Protein AF-A0A3M5DTZ5-F1 (afdb_monomer_lite)

InterPro domains:
  IPR009937 Putative Actinobacterial Holin-X, holin superfamily III [PF07332] (10-86)

Foldseek 3Di:
DDDDPPVVVVVVVVVVVVVVVVLVVVLVVLCVVCVPPCNPVSVVVNVVVVVVVCVVVVVVVVCVVVVDPDPCPVVVVVVVVVVVVPPD

Sequence (88 aa):
MPALPLSRRALAALALVFALLLLVGLSLLVLIVFWDTNRLAAALGLCLFYVIGSLFCGWRLYQSINDESSPFSATLEELANDRERLLP

Structure (mmCIF, N/CA/C/O backbone):
data_AF-A0A3M5DTZ5-F1
#
_entry.id   AF-A0A3M5DTZ5-F1
#
loop_
_atom_site.group_PDB
_atom_site.id
_atom_site.type_symbol
_atom_site.label_atom_id
_atom_site.label_alt_id
_atom_site.label_comp_id
_atom_site.label_asym_id
_atom_site.label_entity_id
_atom_site.label_seq_id
_atom_site.pdbx_PDB_ins_code
_atom_site.Cartn_x
_atom_site.Cartn_y
_atom_site.Cartn_z
_atom_site.occupancy
_atom_site.B_iso_or_equiv
_atom_site.auth_seq_id
_atom_site.auth_comp_id
_atom_site.auth_asym_id
_atom_site.auth_atom_id
_atom_site.pdbx_PDB_model_num
ATOM 1 N N . MET A 1 1 ? -1.111 -15.799 35.427 1.00 46.19 1 MET A N 1
ATOM 2 C CA . MET A 1 1 ? -0.231 -15.729 34.237 1.00 46.19 1 MET A CA 1
ATOM 3 C C . MET A 1 1 ? -0.193 -14.266 33.805 1.00 46.19 1 MET A C 1
ATOM 5 O O . MET A 1 1 ? -1.271 -13.719 33.611 1.00 46.19 1 MET A O 1
ATOM 9 N N . PRO A 1 2 ? 0.971 -13.591 33.855 1.00 57.12 2 PRO A N 1
ATOM 10 C CA . PRO A 1 2 ? 1.043 -12.143 34.067 1.00 57.12 2 PRO A CA 1
ATOM 11 C C . PRO A 1 2 ? 0.944 -11.314 32.772 1.00 57.12 2 PRO A C 1
ATOM 13 O O . PRO A 1 2 ? 1.101 -11.826 31.667 1.00 57.12 2 PRO A O 1
ATOM 16 N N . ALA A 1 3 ? 0.638 -10.029 32.947 1.00 62.53 3 ALA A N 1
ATOM 17 C CA . ALA A 1 3 ? 0.204 -9.056 31.946 1.00 62.53 3 ALA A CA 1
ATOM 18 C C . ALA A 1 3 ? 1.251 -8.703 30.871 1.00 62.53 3 ALA A C 1
ATOM 20 O O . ALA A 1 3 ? 2.280 -8.130 31.208 1.00 62.53 3 ALA A O 1
ATOM 21 N N . LEU A 1 4 ? 0.947 -8.919 29.580 1.00 59.53 4 LEU A N 1
ATOM 22 C CA . LEU A 1 4 ? 1.648 -8.272 28.452 1.00 59.53 4 LEU A CA 1
ATOM 23 C C . LEU A 1 4 ? 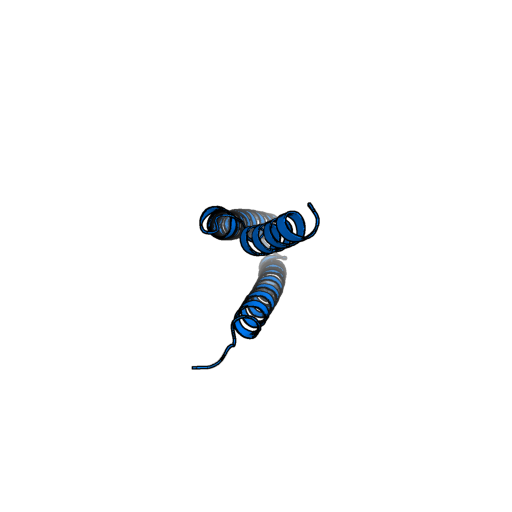0.735 -8.050 27.215 1.00 59.53 4 LEU A C 1
ATOM 25 O 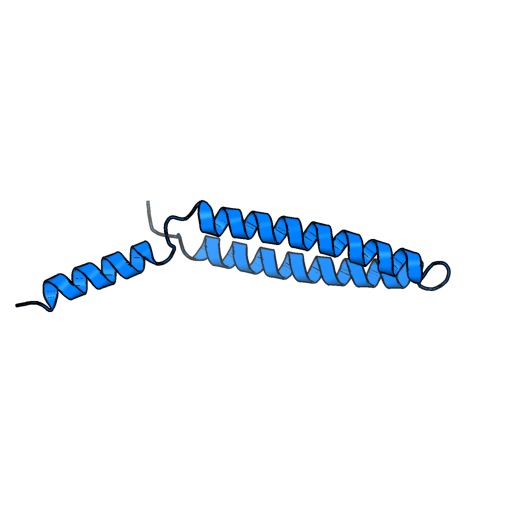O . LEU A 1 4 ? 0.887 -8.736 26.204 1.00 59.53 4 LEU A O 1
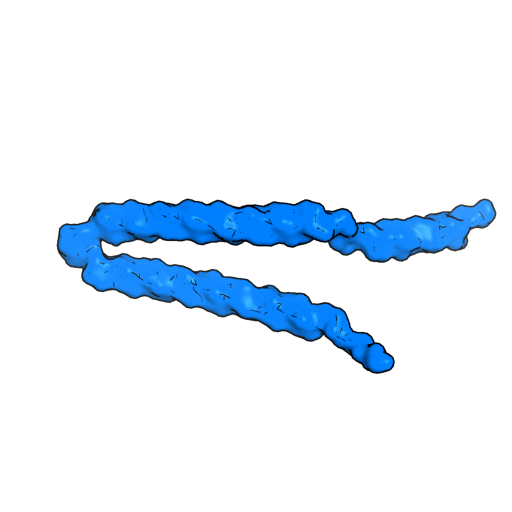ATOM 29 N N . PRO A 1 5 ? -0.202 -7.080 27.234 1.00 62.44 5 PRO A N 1
ATOM 30 C CA . PRO A 1 5 ? -0.947 -6.684 26.030 1.00 62.44 5 PRO A CA 1
ATOM 31 C C . PRO A 1 5 ? -0.249 -5.585 25.197 1.00 62.44 5 PRO A C 1
ATOM 33 O O . PRO A 1 5 ? -0.537 -5.439 24.009 1.00 62.44 5 PRO A O 1
ATOM 36 N N . LEU A 1 6 ? 0.681 -4.819 25.785 1.00 61.00 6 LEU A N 1
ATOM 37 C CA . LEU A 1 6 ? 1.280 -3.627 25.156 1.00 61.00 6 LEU A CA 1
ATOM 38 C C . LEU A 1 6 ? 2.384 -3.952 24.132 1.00 61.00 6 LEU A C 1
ATOM 40 O O . LEU A 1 6 ? 2.439 -3.337 23.067 1.00 61.00 6 LEU A O 1
ATOM 44 N N . SER A 1 7 ? 3.231 -4.952 24.401 1.00 69.56 7 SER A N 1
ATOM 45 C CA . SER A 1 7 ? 4.361 -5.314 23.525 1.00 69.56 7 SER A CA 1
ATOM 46 C C . SER A 1 7 ? 3.912 -5.849 22.162 1.00 69.56 7 SER A C 1
ATOM 48 O O . SER A 1 7 ? 4.538 -5.564 21.141 1.00 69.56 7 SER A O 1
ATOM 50 N N . ARG A 1 8 ? 2.783 -6.569 22.114 1.00 67.50 8 ARG A N 1
ATOM 51 C CA . ARG A 1 8 ? 2.219 -7.118 20.870 1.00 67.50 8 ARG A CA 1
ATOM 52 C C . ARG A 1 8 ? 1.754 -6.024 19.905 1.00 67.50 8 ARG A C 1
ATOM 54 O O . ARG A 1 8 ? 1.956 -6.155 18.702 1.00 67.50 8 ARG A O 1
ATOM 61 N N . ARG A 1 9 ? 1.168 -4.938 20.423 1.00 69.69 9 ARG A N 1
ATOM 62 C CA . ARG A 1 9 ? 0.712 -3.794 19.612 1.00 69.69 9 ARG A CA 1
ATOM 63 C C . ARG A 1 9 ? 1.894 -3.011 19.037 1.00 69.69 9 ARG A C 1
ATOM 65 O O . ARG A 1 9 ? 1.879 -2.675 17.857 1.00 69.69 9 ARG A O 1
ATOM 72 N N . ALA A 1 10 ? 2.946 -2.806 19.832 1.00 76.75 10 ALA A N 1
ATOM 73 C CA . ALA A 1 10 ? 4.178 -2.163 19.371 1.00 76.75 10 ALA A CA 1
ATOM 74 C C . ALA A 1 10 ? 4.870 -2.965 18.253 1.00 76.75 10 ALA A C 1
ATOM 76 O O . ALA A 1 10 ? 5.273 -2.392 17.244 1.00 76.75 10 ALA A O 1
ATOM 77 N N . LEU A 1 11 ? 4.944 -4.294 18.388 1.00 77.25 11 LEU A N 1
ATOM 78 C CA . LEU A 1 11 ? 5.481 -5.173 17.344 1.00 77.25 11 LEU A CA 1
ATOM 79 C C . LEU A 1 11 ? 4.629 -5.150 16.067 1.00 77.25 11 LEU A C 1
ATOM 81 O O . LEU A 1 11 ? 5.186 -5.129 14.974 1.00 77.25 11 LEU A O 1
ATOM 85 N N . ALA A 1 12 ? 3.298 -5.111 16.188 1.00 73.88 12 ALA A N 1
ATOM 86 C CA . ALA A 1 12 ? 2.405 -5.002 15.035 1.00 73.88 12 ALA A CA 1
ATOM 87 C C . ALA A 1 12 ? 2.581 -3.667 14.289 1.00 73.88 12 ALA A C 1
ATOM 89 O O . ALA A 1 12 ? 2.680 -3.662 13.063 1.00 73.88 12 ALA A O 1
ATOM 90 N N . ALA A 1 13 ? 2.686 -2.548 15.015 1.00 76.25 13 ALA A N 1
ATOM 91 C CA . ALA A 1 13 ? 2.952 -1.236 14.425 1.00 76.25 13 ALA A CA 1
ATOM 92 C C . ALA A 1 13 ? 4.331 -1.185 13.749 1.00 76.25 13 ALA A C 1
ATOM 94 O O . ALA A 1 13 ? 4.457 -0.709 12.623 1.00 76.25 13 ALA A O 1
ATOM 95 N N . LEU A 1 14 ? 5.362 -1.734 14.395 1.00 78.94 14 LEU A N 1
ATOM 96 C CA . LEU A 1 14 ? 6.704 -1.802 13.825 1.00 78.94 14 LEU A CA 1
ATOM 97 C C . LEU A 1 14 ? 6.739 -2.669 12.557 1.00 78.94 14 LEU A C 1
ATOM 99 O O . LEU A 1 14 ? 7.318 -2.265 11.551 1.00 78.94 14 LEU A O 1
ATOM 103 N N . ALA A 1 15 ? 6.076 -3.828 12.573 1.00 75.06 15 ALA A N 1
ATOM 104 C CA . ALA A 1 15 ? 5.950 -4.694 11.403 1.00 75.06 15 ALA A CA 1
ATOM 105 C C . ALA A 1 15 ? 5.221 -3.993 10.244 1.00 75.06 15 ALA A C 1
ATOM 107 O O . ALA A 1 15 ? 5.651 -4.110 9.098 1.00 75.06 15 ALA A O 1
ATOM 108 N N . LEU A 1 16 ? 4.167 -3.220 10.534 1.00 77.31 16 LEU A N 1
ATOM 109 C CA . LEU A 1 16 ? 3.466 -2.404 9.540 1.00 77.31 16 LEU A CA 1
ATOM 110 C C . LEU A 1 16 ? 4.408 -1.370 8.899 1.00 77.31 16 LEU A C 1
ATOM 112 O O . LEU A 1 16 ? 4.442 -1.249 7.677 1.00 77.31 16 LEU A O 1
ATOM 116 N N . VAL A 1 17 ? 5.203 -0.658 9.705 1.00 77.81 17 VAL A N 1
ATOM 117 C CA . VAL A 1 17 ? 6.172 0.334 9.208 1.00 77.81 17 VAL A CA 1
ATOM 118 C C . VAL A 1 17 ? 7.211 -0.319 8.297 1.00 77.81 17 VAL A C 1
ATOM 120 O O . VAL A 1 17 ? 7.447 0.171 7.194 1.00 77.81 17 VAL A O 1
ATOM 123 N N . PHE A 1 18 ? 7.796 -1.448 8.706 1.00 76.62 18 PHE A N 1
ATOM 124 C CA . PHE A 1 18 ? 8.745 -2.180 7.862 1.00 76.62 18 PHE A CA 1
ATOM 125 C C . PHE A 1 18 ? 8.113 -2.675 6.558 1.00 76.62 18 PHE A C 1
ATOM 127 O O . PHE A 1 18 ? 8.750 -2.594 5.509 1.00 76.62 18 PHE A O 1
ATOM 134 N N . ALA A 1 19 ? 6.861 -3.137 6.594 1.00 77.62 19 ALA A N 1
ATOM 135 C CA . ALA A 1 19 ? 6.143 -3.545 5.391 1.00 77.62 19 ALA A CA 1
ATOM 136 C C . ALA A 1 19 ? 5.925 -2.365 4.426 1.00 77.62 19 ALA A C 1
ATOM 138 O O . ALA A 1 19 ? 6.145 -2.515 3.226 1.00 77.62 19 ALA A O 1
ATOM 139 N N . LEU A 1 20 ? 5.557 -1.183 4.938 1.00 81.38 20 LEU A N 1
ATOM 140 C CA . LEU A 1 20 ? 5.411 0.037 4.134 1.00 81.38 20 LEU A CA 1
ATOM 141 C C . LEU A 1 20 ? 6.744 0.470 3.510 1.00 81.38 20 LEU A C 1
ATOM 143 O O . LEU A 1 20 ? 6.793 0.786 2.323 1.00 81.38 20 LEU A O 1
ATOM 147 N N . LEU A 1 21 ? 7.836 0.437 4.278 1.00 82.75 21 LEU A N 1
ATOM 148 C CA . LEU A 1 21 ? 9.174 0.753 3.769 1.00 82.75 21 LEU A CA 1
ATOM 149 C C . LEU A 1 21 ? 9.610 -0.220 2.665 1.00 82.75 21 LEU A C 1
ATOM 151 O O . LEU A 1 21 ? 10.109 0.213 1.626 1.00 82.75 21 LEU A O 1
ATOM 155 N N . LEU A 1 22 ? 9.380 -1.522 2.857 1.00 81.69 22 LEU A N 1
ATOM 156 C CA . LEU A 1 22 ? 9.660 -2.543 1.848 1.00 81.69 22 LEU A CA 1
ATOM 157 C C . LEU A 1 22 ? 8.844 -2.303 0.570 1.00 81.69 22 LEU A C 1
ATOM 159 O O . LEU A 1 22 ? 9.385 -2.416 -0.527 1.00 81.69 22 LEU A O 1
ATOM 163 N N . LEU A 1 23 ? 7.567 -1.933 0.704 1.00 82.62 23 LEU A N 1
ATOM 164 C CA . LEU A 1 23 ? 6.674 -1.628 -0.416 1.00 82.62 23 LEU A CA 1
ATOM 165 C C . LEU A 1 23 ? 7.205 -0.470 -1.270 1.00 82.62 23 LEU A C 1
ATOM 167 O O . LEU A 1 23 ? 7.224 -0.555 -2.500 1.00 82.62 23 LEU A O 1
ATOM 171 N N . VAL A 1 24 ? 7.668 0.597 -0.613 1.00 83.75 24 VAL A N 1
ATOM 172 C CA . VAL A 1 24 ? 8.289 1.753 -1.274 1.00 83.75 24 VAL A CA 1
ATOM 173 C C . VAL A 1 24 ? 9.588 1.335 -1.966 1.00 83.75 24 VAL A C 1
ATOM 175 O O . VAL A 1 24 ? 9.796 1.672 -3.130 1.00 83.75 24 VAL A O 1
ATOM 178 N N . GLY A 1 25 ? 10.437 0.547 -1.300 1.00 85.56 25 GLY A N 1
ATOM 179 C CA . GLY A 1 25 ? 11.675 0.029 -1.891 1.00 85.56 25 GLY A CA 1
ATOM 180 C C . GLY A 1 25 ? 11.431 -0.832 -3.134 1.00 85.56 25 GLY A C 1
ATOM 181 O O . GLY A 1 25 ? 12.075 -0.633 -4.163 1.00 85.56 25 GLY A O 1
ATOM 182 N N . LEU A 1 26 ? 10.452 -1.738 -3.075 1.00 83.12 26 LEU A N 1
ATOM 183 C CA . LEU A 1 26 ? 10.063 -2.589 -4.201 1.00 83.12 26 LEU A CA 1
ATOM 184 C C . LEU A 1 26 ? 9.542 -1.752 -5.377 1.00 83.12 26 LEU A C 1
ATOM 186 O O . LEU A 1 2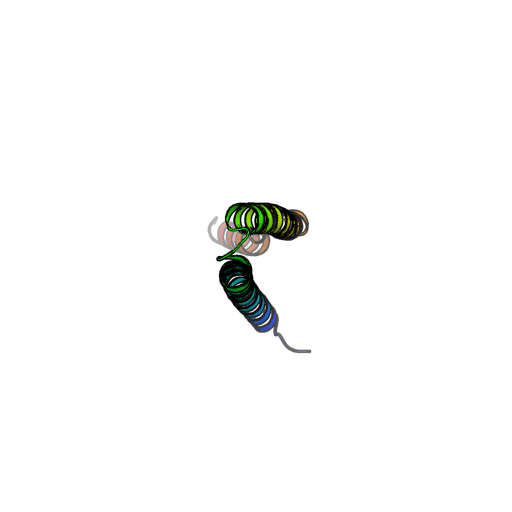6 ? 9.872 -2.016 -6.529 1.00 83.12 26 LEU A O 1
ATOM 190 N N . SER A 1 27 ? 8.787 -0.699 -5.077 1.00 81.81 27 SER A N 1
ATOM 191 C CA . SER A 1 27 ? 8.263 0.246 -6.060 1.00 81.81 27 SER A CA 1
ATOM 192 C C . SER A 1 27 ? 9.370 1.010 -6.790 1.00 81.81 27 SER A C 1
ATOM 194 O O . SER A 1 27 ? 9.336 1.124 -8.017 1.00 81.81 27 SER A O 1
ATOM 196 N N . LEU A 1 28 ? 10.394 1.474 -6.063 1.00 85.06 28 LEU A N 1
ATOM 197 C CA . LEU A 1 28 ? 11.585 2.063 -6.681 1.00 85.06 28 LEU A CA 1
ATOM 198 C C . LEU A 1 28 ? 12.338 1.041 -7.537 1.00 85.06 28 LEU A C 1
ATOM 200 O O . LEU A 1 28 ? 12.755 1.378 -8.640 1.00 85.06 28 LEU A O 1
ATOM 204 N N . LEU A 1 29 ? 12.490 -0.199 -7.063 1.00 83.75 29 LEU A N 1
ATOM 205 C CA . LEU A 1 29 ? 13.172 -1.258 -7.810 1.00 83.75 29 LEU A CA 1
ATOM 206 C C . LEU A 1 29 ? 12.462 -1.538 -9.141 1.00 83.75 29 LEU A C 1
ATOM 208 O O . LEU A 1 29 ? 13.117 -1.591 -10.180 1.00 83.75 29 LEU A O 1
ATOM 212 N N . VAL A 1 30 ? 11.128 -1.633 -9.137 1.00 82.62 30 VAL A N 1
ATOM 213 C CA . VAL A 1 30 ? 10.327 -1.786 -10.363 1.00 82.62 30 VAL A CA 1
ATOM 214 C C . VAL A 1 30 ? 10.547 -0.607 -11.309 1.00 82.62 30 VAL A C 1
ATOM 216 O O . VAL A 1 30 ? 10.773 -0.820 -12.500 1.00 82.62 30 VAL A O 1
ATOM 219 N N . LEU A 1 31 ? 10.535 0.630 -10.801 1.00 82.56 31 LEU A N 1
ATOM 220 C CA . LEU A 1 31 ? 10.823 1.798 -11.632 1.00 82.56 31 LEU A CA 1
ATOM 221 C C . LEU A 1 31 ? 12.223 1.736 -12.238 1.00 82.56 31 LEU A C 1
ATOM 223 O O . LEU A 1 31 ? 12.340 1.965 -13.432 1.00 82.56 31 LEU A O 1
ATOM 227 N N . ILE A 1 32 ? 13.254 1.393 -11.461 1.00 81.88 32 ILE A N 1
ATOM 228 C CA . ILE A 1 32 ? 14.643 1.306 -11.937 1.00 81.88 32 ILE A CA 1
ATOM 229 C C . ILE A 1 32 ? 14.786 0.237 -13.029 1.00 81.88 32 ILE A C 1
ATOM 231 O O . ILE A 1 32 ? 15.406 0.501 -14.056 1.00 81.88 32 ILE A O 1
ATOM 235 N N . VAL A 1 33 ? 14.190 -0.945 -12.844 1.00 80.19 33 VAL A N 1
ATOM 236 C CA . VAL A 1 33 ? 14.279 -2.053 -13.813 1.00 80.19 33 VAL A CA 1
ATOM 237 C C . VAL A 1 33 ? 13.566 -1.721 -15.125 1.00 80.19 33 VAL A C 1
ATOM 239 O O . VAL A 1 33 ? 14.079 -2.024 -16.198 1.00 80.19 33 VAL A O 1
ATOM 242 N N . PHE A 1 34 ? 12.393 -1.088 -15.062 1.00 77.00 34 PHE A N 1
ATOM 243 C CA . PHE A 1 34 ? 11.560 -0.836 -16.244 1.00 77.00 34 PHE A CA 1
ATOM 244 C C . PHE A 1 34 ? 11.686 0.586 -16.813 1.00 77.00 34 PHE A C 1
ATOM 246 O O . PHE A 1 34 ? 10.972 0.937 -17.761 1.00 77.00 34 PHE A O 1
ATOM 253 N N . TRP A 1 35 ? 12.602 1.396 -16.270 1.00 71.56 35 TRP A N 1
ATOM 254 C CA . TRP A 1 35 ? 12.769 2.803 -16.631 1.00 71.56 35 TRP A CA 1
ATOM 255 C C . TRP A 1 35 ? 13.086 3.015 -18.110 1.00 71.56 35 TRP A C 1
ATOM 257 O O . TRP A 1 35 ? 12.683 4.026 -18.668 1.00 71.56 35 TRP A O 1
ATOM 267 N N . ASP A 1 36 ? 13.812 2.120 -18.774 1.00 71.19 36 ASP A N 1
ATOM 268 C CA . ASP A 1 36 ? 14.371 2.479 -20.083 1.00 71.19 36 ASP A CA 1
ATOM 269 C C . ASP A 1 36 ? 13.435 2.187 -21.264 1.00 71.19 36 ASP A C 1
ATOM 271 O O . ASP A 1 36 ? 13.408 2.929 -22.240 1.00 71.19 36 ASP A O 1
ATOM 275 N N . THR A 1 37 ? 12.590 1.159 -21.162 1.00 71.00 37 THR A N 1
ATOM 276 C CA . THR A 1 37 ? 11.799 0.679 -22.312 1.00 71.00 37 THR A CA 1
ATOM 277 C C . THR A 1 37 ? 10.295 0.894 -22.148 1.00 71.00 37 THR A C 1
ATOM 279 O O . THR A 1 37 ? 9.593 1.066 -23.137 1.00 71.00 37 THR A O 1
ATOM 282 N N . ASN A 1 38 ? 9.773 0.905 -20.914 1.00 70.69 38 ASN A N 1
ATOM 283 C CA . ASN A 1 38 ? 8.327 0.876 -20.665 1.00 70.69 38 ASN A CA 1
ATOM 284 C C . ASN A 1 38 ? 7.914 1.719 -19.446 1.00 70.69 38 ASN A C 1
ATOM 286 O O . ASN A 1 38 ? 7.132 1.269 -18.607 1.00 70.69 38 ASN A O 1
ATOM 290 N N . ARG A 1 39 ? 8.400 2.967 -19.356 1.00 74.88 39 ARG A N 1
ATOM 291 C CA . ARG A 1 39 ? 8.107 3.901 -18.243 1.00 74.88 39 ARG A CA 1
ATOM 292 C C . ARG A 1 39 ? 6.618 3.992 -17.902 1.00 74.88 39 ARG A C 1
ATOM 294 O O . ARG A 1 39 ? 6.252 3.968 -16.731 1.00 74.88 39 ARG A O 1
ATOM 301 N N . LEU A 1 40 ? 5.761 4.061 -18.925 1.00 76.94 40 LEU A N 1
ATOM 302 C CA . LEU A 1 40 ? 4.308 4.141 -18.750 1.00 76.94 40 LEU A CA 1
ATOM 303 C C . LEU A 1 40 ? 3.709 2.841 -18.205 1.00 76.94 40 LEU A C 1
ATOM 305 O O . LEU A 1 40 ? 2.863 2.904 -17.319 1.00 76.94 40 LEU A O 1
ATOM 309 N N . ALA A 1 41 ? 4.159 1.676 -18.680 1.00 78.19 41 ALA A N 1
ATOM 310 C CA . ALA A 1 41 ? 3.675 0.393 -18.169 1.00 78.19 41 ALA A CA 1
ATOM 311 C C . ALA A 1 41 ? 4.137 0.157 -16.723 1.00 78.19 41 ALA A C 1
ATOM 313 O O . ALA A 1 41 ? 3.361 -0.339 -15.911 1.00 78.19 41 ALA A O 1
ATOM 314 N N . ALA A 1 42 ? 5.359 0.577 -16.378 1.00 80.12 42 ALA A N 1
ATOM 315 C CA . ALA A 1 42 ? 5.850 0.558 -15.003 1.00 80.12 42 ALA A CA 1
ATOM 316 C C . ALA A 1 42 ? 4.996 1.459 -14.099 1.00 80.12 42 ALA A C 1
ATOM 318 O O . ALA A 1 42 ? 4.525 1.013 -13.056 1.00 80.12 42 ALA A O 1
ATOM 319 N N . ALA A 1 43 ? 4.718 2.695 -14.526 1.00 80.00 43 ALA A N 1
ATOM 320 C CA . ALA A 1 43 ? 3.869 3.622 -13.779 1.00 80.00 43 ALA A CA 1
ATOM 321 C C . ALA A 1 43 ? 2.433 3.093 -13.596 1.00 80.00 43 ALA A C 1
ATOM 323 O O . ALA A 1 43 ? 1.899 3.143 -12.489 1.00 80.00 43 ALA A O 1
ATOM 324 N N . LEU A 1 44 ? 1.826 2.536 -14.651 1.00 83.12 44 LEU A N 1
ATOM 325 C CA . LEU A 1 44 ? 0.503 1.903 -14.591 1.00 83.12 44 LEU A CA 1
ATOM 326 C C . LEU A 1 44 ? 0.492 0.679 -13.671 1.00 83.12 44 LEU A C 1
ATOM 328 O O . LEU A 1 44 ? -0.430 0.532 -12.871 1.00 83.12 44 LEU A O 1
ATOM 332 N N . GLY A 1 45 ? 1.523 -0.166 -13.737 1.00 82.25 45 GLY A N 1
ATOM 333 C CA . GLY A 1 45 ? 1.678 -1.329 -12.866 1.00 82.25 45 GLY A CA 1
ATOM 334 C C . GLY A 1 45 ? 1.800 -0.941 -11.394 1.00 82.25 45 GLY A C 1
ATOM 335 O O . GLY A 1 45 ? 1.087 -1.495 -10.558 1.00 82.25 45 GLY A O 1
ATOM 336 N N . LEU A 1 46 ? 2.629 0.062 -11.077 1.00 84.00 46 LEU A N 1
ATOM 337 C CA . LEU A 1 46 ? 2.717 0.613 -9.722 1.00 84.00 46 LEU A CA 1
ATOM 338 C C . LEU A 1 46 ? 1.382 1.200 -9.262 1.00 84.00 46 LEU A C 1
ATOM 340 O O . LEU A 1 46 ? 0.980 0.977 -8.125 1.00 84.00 46 LEU A O 1
ATOM 344 N N . CYS A 1 47 ? 0.684 1.933 -10.131 1.00 87.25 47 CYS A N 1
ATOM 345 C CA . CYS A 1 47 ? -0.608 2.518 -9.796 1.00 87.25 47 CYS A CA 1
ATOM 346 C C . CYS A 1 47 ? -1.626 1.429 -9.432 1.00 87.25 47 CYS A C 1
ATOM 348 O O . CYS A 1 47 ? -2.230 1.487 -8.363 1.00 87.25 47 CYS A O 1
ATOM 350 N N . LEU A 1 48 ? -1.747 0.387 -10.261 1.00 82.81 48 LEU A N 1
ATOM 351 C CA . LEU A 1 48 ? -2.640 -0.742 -10.000 1.00 82.81 48 LEU A CA 1
ATOM 352 C C . LEU A 1 48 ? -2.262 -1.474 -8.705 1.00 82.81 48 LEU A C 1
ATOM 354 O O . LEU A 1 48 ? -3.123 -1.805 -7.892 1.00 82.81 48 LEU A O 1
ATOM 358 N N . PHE A 1 49 ? -0.964 -1.683 -8.489 1.00 85.38 49 PHE A N 1
ATOM 359 C CA . PHE A 1 49 ? -0.442 -2.333 -7.296 1.00 85.38 49 PHE A CA 1
ATOM 360 C C . PHE A 1 49 ? -0.749 -1.536 -6.021 1.00 85.38 49 PHE A C 1
ATOM 362 O O . PHE A 1 49 ? -1.215 -2.107 -5.036 1.00 85.38 49 PHE A O 1
ATOM 369 N N . TYR A 1 50 ? -0.575 -0.213 -6.045 1.00 82.81 50 TYR A N 1
ATOM 370 C CA . TYR A 1 50 ? -0.938 0.651 -4.924 1.00 82.81 50 TYR A CA 1
ATOM 371 C C . TYR A 1 50 ? -2.445 0.732 -4.697 1.00 82.81 50 TYR A C 1
ATOM 373 O O . TYR A 1 50 ? -2.859 0.803 -3.544 1.00 82.81 50 TYR A O 1
ATOM 381 N N . VAL A 1 51 ? -3.271 0.673 -5.746 1.00 84.94 51 VAL A N 1
ATOM 382 C CA . VAL A 1 51 ? -4.732 0.578 -5.593 1.00 84.94 51 VAL A CA 1
ATOM 383 C C . VAL A 1 51 ? -5.099 -0.704 -4.851 1.00 84.94 51 VAL A C 1
ATOM 385 O O . VAL A 1 51 ? -5.841 -0.643 -3.875 1.00 84.94 51 VAL A O 1
ATOM 388 N N . ILE A 1 52 ? -4.530 -1.847 -5.241 1.00 83.25 52 ILE A N 1
ATOM 389 C CA . ILE A 1 52 ? -4.769 -3.130 -4.563 1.00 83.25 52 ILE A CA 1
ATOM 390 C C . ILE A 1 52 ? -4.267 -3.079 -3.114 1.00 83.25 52 ILE A C 1
ATOM 392 O O . ILE A 1 52 ? -4.980 -3.489 -2.198 1.00 83.25 52 ILE A O 1
ATOM 396 N N . GLY A 1 53 ? -3.068 -2.536 -2.889 1.00 83.25 53 GLY A N 1
ATOM 397 C CA . GLY A 1 53 ? -2.499 -2.368 -1.553 1.00 83.25 53 GLY A CA 1
ATOM 398 C C . GLY A 1 53 ? -3.345 -1.451 -0.666 1.00 83.25 53 GLY A C 1
ATOM 399 O O . GLY A 1 53 ? -3.600 -1.778 0.490 1.00 83.25 53 GLY A O 1
ATOM 400 N N . SER A 1 54 ? -3.841 -0.340 -1.212 1.00 78.50 54 SER A N 1
ATOM 401 C CA . SER A 1 54 ? -4.741 0.587 -0.522 1.00 78.50 54 SER A CA 1
ATOM 402 C C . SER A 1 54 ? -6.077 -0.074 -0.194 1.00 78.50 54 SER A C 1
ATOM 404 O O . SER A 1 54 ? -6.552 0.065 0.929 1.00 78.50 54 SER A O 1
ATOM 406 N N . LEU A 1 55 ? -6.638 -0.865 -1.112 1.00 83.38 55 LEU A N 1
ATOM 407 C CA . LEU A 1 55 ? -7.863 -1.624 -0.869 1.00 83.38 55 LEU A CA 1
ATOM 408 C C . LEU A 1 55 ? -7.664 -2.668 0.235 1.00 83.38 55 LEU A C 1
ATOM 410 O O . LEU A 1 55 ? -8.506 -2.797 1.117 1.00 83.38 55 LEU A O 1
ATOM 414 N N . PHE A 1 56 ? -6.533 -3.377 0.230 1.00 79.50 56 PHE A N 1
ATOM 415 C CA . PHE A 1 56 ? -6.205 -4.369 1.252 1.00 79.50 56 PHE A CA 1
ATOM 416 C C . PHE A 1 56 ? -5.978 -3.728 2.625 1.00 79.50 56 PHE A C 1
ATOM 418 O O . PHE A 1 56 ? -6.547 -4.187 3.614 1.00 79.50 56 PHE A O 1
ATOM 425 N N . CYS A 1 57 ? -5.187 -2.654 2.697 1.00 79.62 57 CYS A N 1
ATOM 426 C CA . CYS A 1 57 ? -4.965 -1.900 3.931 1.00 79.62 57 CYS A CA 1
ATOM 427 C C . CYS A 1 57 ? -6.261 -1.268 4.438 1.00 79.62 57 CYS A C 1
ATOM 429 O O . CYS A 1 57 ? -6.558 -1.366 5.623 1.00 79.62 57 CYS A O 1
ATOM 431 N N . GLY A 1 58 ? -7.051 -0.673 3.544 1.00 77.00 58 GLY A N 1
ATOM 432 C CA . GLY A 1 58 ? -8.360 -0.109 3.847 1.00 77.00 58 GLY A CA 1
ATOM 433 C C . GLY A 1 58 ? -9.320 -1.171 4.366 1.00 77.00 58 GLY A C 1
ATOM 434 O O . GLY A 1 58 ? -9.985 -0.939 5.365 1.00 77.00 58 GLY A O 1
ATOM 435 N N . TRP A 1 59 ? -9.331 -2.367 3.776 1.00 77.62 59 TRP A N 1
ATOM 436 C CA . TRP A 1 59 ? -10.163 -3.471 4.244 1.00 77.62 59 TRP A CA 1
ATOM 437 C C . TRP A 1 59 ? -9.679 -4.047 5.575 1.00 77.62 59 TRP A C 1
ATOM 439 O O . TRP A 1 59 ? -10.495 -4.307 6.449 1.00 77.62 59 TRP A O 1
ATOM 449 N N . ARG A 1 60 ? -8.368 -4.206 5.780 1.00 73.38 60 ARG A N 1
ATOM 45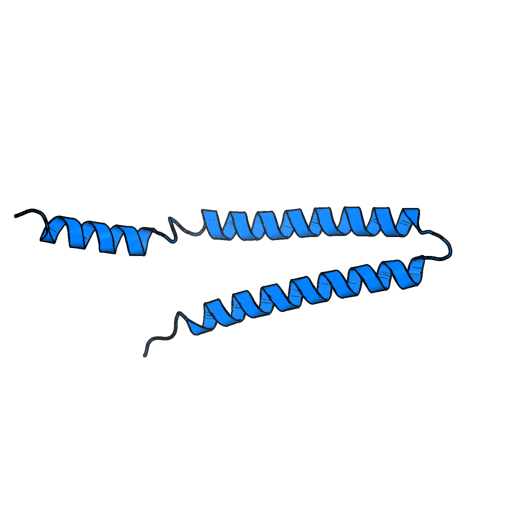0 C CA . ARG A 1 60 ? -7.794 -4.628 7.069 1.00 73.38 60 ARG A CA 1
ATOM 451 C C . ARG A 1 60 ? -8.058 -3.614 8.175 1.00 73.38 60 ARG A C 1
ATOM 453 O O . ARG A 1 60 ? -8.360 -4.017 9.292 1.00 73.38 60 ARG A O 1
ATOM 460 N N . LEU A 1 61 ? -7.957 -2.323 7.867 1.00 71.31 61 LEU A N 1
ATOM 461 C CA . LEU A 1 61 ? -8.286 -1.242 8.789 1.00 71.31 61 LEU A CA 1
ATOM 462 C C . LEU A 1 61 ? -9.788 -1.211 9.068 1.00 71.31 61 LEU A C 1
ATOM 464 O O . LEU A 1 61 ? -10.181 -1.131 10.220 1.00 71.31 61 LEU A O 1
ATOM 468 N N . TYR A 1 62 ? -10.620 -1.345 8.037 1.00 74.00 62 TYR A N 1
ATOM 469 C CA . TYR A 1 62 ? -12.071 -1.437 8.171 1.00 74.00 62 TYR A CA 1
ATOM 470 C C . TYR A 1 62 ? -12.479 -2.642 9.016 1.00 74.00 62 TYR A C 1
ATOM 472 O O . TYR A 1 62 ? -13.330 -2.508 9.882 1.00 74.00 62 TYR A O 1
ATOM 480 N N . GLN A 1 63 ? -11.829 -3.793 8.825 1.00 69.50 63 GLN A N 1
ATOM 481 C CA . GLN A 1 63 ? -11.986 -4.945 9.703 1.00 69.50 63 GLN A CA 1
ATOM 482 C C . GLN A 1 63 ? -11.541 -4.590 11.118 1.00 69.50 63 GLN A C 1
ATOM 484 O O . GLN A 1 63 ? -12.349 -4.713 12.007 1.00 69.50 63 GLN A O 1
ATOM 489 N N . SER A 1 64 ? -10.343 -4.050 11.352 1.00 63.09 64 SER A N 1
ATOM 490 C CA . SER A 1 64 ? -9.909 -3.685 12.713 1.00 63.09 64 SER 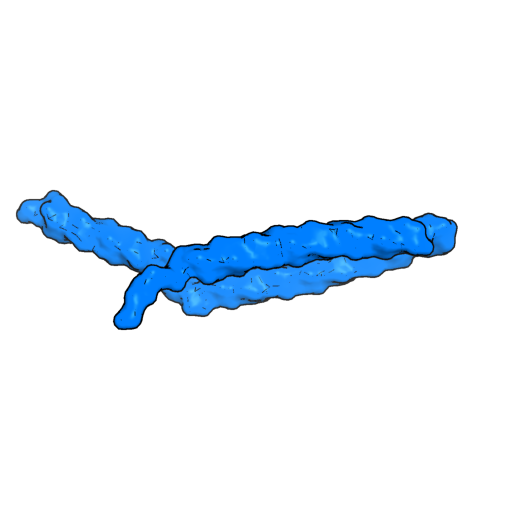A CA 1
ATOM 491 C C . SER A 1 64 ? -10.839 -2.682 13.409 1.00 63.09 64 SER A C 1
ATOM 493 O O . SER A 1 64 ? -11.009 -2.756 14.617 1.00 63.09 64 SER A O 1
ATOM 495 N N . ILE A 1 65 ? -11.441 -1.754 12.660 1.00 63.62 65 ILE A N 1
ATOM 496 C CA . ILE A 1 65 ? -12.400 -0.769 13.176 1.00 63.62 65 ILE A CA 1
ATOM 497 C C . ILE A 1 65 ? -13.775 -1.403 13.424 1.00 63.62 65 ILE A C 1
ATOM 499 O O . ILE A 1 65 ? -14.445 -1.013 14.371 1.00 63.62 65 ILE A O 1
ATOM 503 N N . ASN A 1 66 ? -14.208 -2.356 12.594 1.00 65.88 66 ASN A N 1
ATOM 504 C CA . ASN A 1 66 ? -15.519 -3.001 12.727 1.00 65.88 66 ASN A CA 1
ATOM 505 C C . ASN A 1 66 ? -15.519 -4.246 13.624 1.00 65.88 66 ASN A C 1
ATOM 507 O O . ASN A 1 66 ? -16.571 -4.618 14.130 1.00 65.88 66 ASN A O 1
ATOM 511 N N . ASP A 1 67 ? -14.375 -4.905 13.783 1.00 59.41 67 ASP A N 1
ATOM 512 C CA . ASP A 1 67 ? -14.162 -6.053 14.672 1.00 59.41 67 ASP A CA 1
ATOM 513 C C . ASP A 1 67 ? -13.971 -5.560 16.124 1.00 59.41 67 ASP A C 1
ATOM 515 O O . ASP A 1 67 ? -14.243 -6.283 17.079 1.00 59.41 67 ASP A O 1
ATOM 519 N N . GLU A 1 68 ? -13.590 -4.287 16.309 1.00 45.44 68 GLU A N 1
ATOM 520 C CA . GLU A 1 68 ? -13.667 -3.571 17.583 1.00 45.44 68 GLU A CA 1
ATOM 521 C C . GLU A 1 68 ? -14.958 -2.747 17.663 1.00 45.44 68 GLU A C 1
ATOM 523 O O . GLU A 1 68 ? -15.057 -1.621 17.180 1.00 45.44 68 GLU A O 1
ATOM 528 N N . SER A 1 69 ? -15.929 -3.229 18.428 1.00 47.72 69 SER A N 1
ATOM 529 C CA . SER A 1 69 ? -16.709 -2.337 19.278 1.00 47.72 69 SER A CA 1
ATOM 530 C C . SER A 1 69 ? -15.749 -1.456 20.101 1.00 47.72 69 SER A C 1
ATOM 532 O O . SER A 1 69 ? -15.285 -1.845 21.165 1.00 47.72 69 SER A O 1
ATOM 534 N N . SER A 1 70 ? -15.457 -0.275 19.547 1.00 46.00 70 SER A N 1
ATOM 535 C CA . SER A 1 70 ? -14.815 0.913 20.115 1.00 46.00 70 SER A CA 1
ATOM 536 C C . SER A 1 70 ? -13.493 0.691 20.881 1.00 46.00 70 SER A C 1
ATOM 538 O O . SER A 1 70 ? -13.534 0.350 22.062 1.00 46.00 70 SER A O 1
ATOM 540 N N . PRO A 1 71 ? -12.316 1.044 20.326 1.00 51.47 71 PRO A N 1
ATOM 541 C CA . PRO A 1 71 ? -11.072 1.224 21.098 1.00 51.47 71 PRO A CA 1
ATOM 542 C C . PRO A 1 71 ? -11.180 2.280 22.220 1.00 51.47 71 PRO A C 1
ATOM 544 O O . PRO A 1 71 ? -10.300 2.364 23.074 1.00 51.47 71 PRO A O 1
ATOM 547 N N . PHE A 1 72 ? -12.267 3.063 22.238 1.00 50.00 72 PHE A N 1
ATOM 548 C CA . PHE A 1 72 ? -12.644 3.991 23.304 1.00 50.00 72 PHE A CA 1
ATOM 549 C C . PHE A 1 72 ? -13.650 3.401 24.300 1.00 50.00 72 PHE A C 1
ATOM 551 O O . PHE A 1 72 ? -13.986 4.096 25.242 1.00 50.00 72 PHE A O 1
ATOM 558 N N . SER A 1 73 ? -14.147 2.168 24.146 1.00 54.31 73 SER A N 1
ATOM 559 C CA . SER A 1 73 ? -15.036 1.529 25.138 1.00 54.31 73 SER A CA 1
ATOM 560 C C . SER A 1 73 ? -14.345 1.395 26.491 1.00 54.31 73 SER A C 1
ATOM 562 O O . SER A 1 73 ? -14.896 1.825 27.493 1.00 54.31 73 SER A O 1
ATOM 564 N N . ALA A 1 74 ? -13.092 0.935 26.500 1.00 52.62 74 ALA A N 1
ATOM 565 C CA . ALA A 1 74 ? -12.277 0.862 27.709 1.00 52.62 74 ALA A CA 1
ATOM 566 C C . ALA A 1 74 ? -12.061 2.244 28.362 1.00 52.62 74 ALA A C 1
ATOM 568 O O . ALA A 1 74 ? -12.119 2.366 29.579 1.00 52.62 74 ALA A O 1
ATOM 569 N N . THR A 1 75 ? -11.866 3.303 27.568 1.00 58.59 75 THR A N 1
ATOM 570 C CA . THR A 1 75 ? -11.715 4.679 28.082 1.00 58.59 75 THR A CA 1
ATOM 571 C C . THR A 1 75 ? -13.053 5.320 28.469 1.00 58.59 75 THR A C 1
ATOM 573 O O . THR A 1 75 ? -13.104 6.108 29.404 1.00 58.59 75 THR A O 1
ATOM 576 N N . LEU A 1 76 ? -14.149 5.000 27.777 1.00 58.44 76 LEU A N 1
ATOM 577 C CA . LEU A 1 76 ? -15.505 5.458 28.095 1.00 58.44 76 LEU A CA 1
ATOM 578 C C . LEU A 1 76 ? -16.036 4.782 29.355 1.00 58.44 76 LEU A C 1
ATOM 580 O O . LEU A 1 76 ? -16.779 5.411 30.097 1.00 58.44 76 LEU A O 1
ATOM 584 N N . GLU A 1 77 ? -15.642 3.537 29.609 1.00 62.34 77 GLU A N 1
ATOM 585 C CA . GLU A 1 77 ? -15.948 2.818 30.841 1.00 62.34 77 GLU A CA 1
ATOM 586 C C . GLU A 1 77 ? -15.146 3.381 32.022 1.00 62.34 77 GLU A C 1
ATOM 588 O O . GLU A 1 77 ? -15.716 3.591 33.091 1.00 62.34 77 GLU A O 1
ATOM 593 N N . GLU A 1 78 ? -13.880 3.772 31.815 1.00 61.38 78 GLU A N 1
ATOM 594 C CA . GLU A 1 78 ? -13.139 4.577 32.800 1.00 61.38 78 GLU A CA 1
ATOM 595 C C . GLU A 1 78 ? -13.789 5.955 33.034 1.00 61.38 78 GLU A C 1
ATOM 597 O O . GLU A 1 78 ? -13.992 6.343 34.184 1.00 61.38 78 GLU A O 1
ATOM 602 N N . LEU A 1 79 ? -14.211 6.667 31.978 1.00 63.44 79 LEU A N 1
ATOM 603 C CA . LEU A 1 79 ? -14.909 7.957 32.112 1.00 63.44 79 LEU A CA 1
ATOM 604 C C . LEU A 1 79 ? -16.286 7.835 32.788 1.00 63.44 79 LEU A C 1
ATOM 606 O O . LEU A 1 79 ? -16.705 8.749 33.498 1.00 63.44 79 LEU A O 1
ATOM 610 N N . ALA A 1 80 ? -17.018 6.744 32.555 1.00 64.44 80 ALA A N 1
ATOM 611 C CA . ALA A 1 80 ? -18.316 6.495 33.178 1.00 64.44 80 ALA A CA 1
ATOM 612 C C . ALA A 1 80 ? -18.169 6.230 34.682 1.00 64.44 80 ALA A C 1
ATOM 614 O O . ALA A 1 80 ? -18.952 6.749 35.476 1.00 64.44 80 ALA A O 1
ATOM 615 N N . ASN A 1 81 ? -17.129 5.495 35.071 1.00 64.06 81 ASN A N 1
ATOM 616 C CA . ASN A 1 81 ? -16.827 5.205 36.468 1.00 64.06 81 ASN A CA 1
ATOM 617 C C . ASN A 1 81 ? -16.354 6.467 37.222 1.00 64.06 81 ASN A C 1
ATOM 619 O O . ASN A 1 81 ? -16.777 6.720 38.351 1.00 64.06 81 ASN A O 1
ATOM 623 N N . ASP A 1 82 ? -15.557 7.328 36.574 1.00 65.19 82 ASP A N 1
ATOM 624 C CA . ASP A 1 82 ? -15.199 8.644 37.126 1.00 65.19 82 ASP A CA 1
ATOM 625 C C . ASP A 1 82 ? -16.421 9.572 37.249 1.00 65.19 82 ASP A C 1
ATOM 627 O O . ASP A 1 82 ? -16.520 10.341 38.207 1.00 65.19 82 ASP A O 1
ATOM 631 N N . ARG A 1 83 ? -17.400 9.471 36.337 1.00 65.56 83 ARG A N 1
ATOM 632 C CA . ARG A 1 83 ? -18.666 10.222 36.411 1.00 65.56 83 ARG A CA 1
ATOM 633 C C . ARG A 1 83 ? -19.524 9.805 37.606 1.00 65.56 83 ARG A C 1
ATOM 635 O O . ARG A 1 83 ? -20.055 10.682 38.281 1.00 65.56 83 ARG A O 1
ATOM 642 N N . GLU A 1 84 ? -19.676 8.508 37.869 1.00 66.25 84 GLU A N 1
ATOM 643 C CA . GLU A 1 84 ? -20.443 8.016 39.028 1.00 66.25 84 GLU A CA 1
ATOM 644 C C . GLU A 1 84 ? -19.810 8.432 40.358 1.00 66.25 84 GLU A C 1
ATOM 646 O O . GLU A 1 84 ? -20.512 8.643 41.341 1.00 66.25 84 GLU A O 1
ATOM 651 N N . ARG A 1 85 ? -18.487 8.619 40.378 1.00 66.06 85 ARG A N 1
ATOM 652 C CA . ARG A 1 85 ? -17.745 9.065 41.561 1.00 66.06 85 ARG A CA 1
ATOM 653 C C . ARG A 1 85 ? -17.702 10.589 41.731 1.00 66.06 85 ARG A C 1
ATOM 655 O O . ARG A 1 85 ? -17.435 11.063 42.834 1.00 66.06 85 ARG A O 1
ATOM 662 N N . LEU A 1 86 ? -17.943 11.347 40.658 1.00 57.91 86 LEU A N 1
ATOM 663 C CA . LEU A 1 86 ? -17.992 12.817 40.645 1.00 57.91 86 LEU A CA 1
ATOM 664 C C . LEU A 1 86 ? -19.404 13.394 40.824 1.00 57.91 86 LEU A C 1
ATOM 666 O O . LEU A 1 86 ? -19.529 14.596 41.062 1.00 57.91 86 LEU A O 1
ATOM 670 N N . LEU A 1 87 ? -20.453 12.575 40.713 1.00 51.25 87 LEU A N 1
ATOM 671 C CA . LEU A 1 87 ? -21.808 12.962 41.095 1.00 51.25 87 LEU A CA 1
ATOM 672 C C . LEU A 1 87 ? -22.042 12.580 42.571 1.00 51.25 87 LEU A C 1
ATOM 674 O O . LEU A 1 87 ? -22.057 11.387 42.870 1.00 51.25 87 LEU A O 1
ATOM 678 N N . PRO A 1 88 ? -22.164 13.559 43.488 1.00 56.84 88 PRO A N 1
ATOM 679 C CA . PRO A 1 88 ? -22.502 13.308 44.889 1.00 56.84 88 PRO A CA 1
ATOM 680 C C . PRO A 1 88 ? -23.947 12.833 45.079 1.00 56.84 88 PRO A C 1
ATOM 682 O O . PRO A 1 88 ? -24.820 13.217 44.263 1.00 56.84 88 PRO A O 1
#

pLDDT: mean 71.56, std 11.16, range [45.44, 87.25]

Organism: Pseudomonas aeruginosa (NCBI:txid287)

Secondary structure (DSSP, 8-state):
----SHHHHHHHHHHHHHHHHHHHHHHHHHHHHHTTT-HHHHHHHHHHHHHHHHHHHHHHHHHHHHHSS-TTHHHHHHHHHHHHHH--

Radius of gyration: 21.52 Å; chains: 1; bounding box: 37×29×67 Å